Protein AF-A0A1Q8KXY3-F1 (afdb_monomer)

Solvent-accessible surface area (backbone atoms only — not comparable to full-atom values): 6292 Å² total; per-residue (Å²): 135,86,79,76,86,77,65,91,71,86,54,42,67,61,34,43,53,51,21,52,52,29,42,54,50,22,50,53,44,51,69,66,41,64,74,90,66,78,56,69,35,80,84,46,51,83,68,14,50,58,53,28,50,53,50,45,49,51,49,48,53,49,32,52,52,36,48,52,49,23,53,50,34,43,50,52,21,50,52,33,44,52,52,23,51,52,52,53,52,50,51,52,52,50,52,51,55,55,72,68,52,76,76,76,78,74,78,79,77,81,130

Nearest PDB structures (foldseek):
  4j41-assembly1_A  TM=7.046E-01  e=7.599E-01  Bacillus anthracis str. Sterne
  4j7k-assembly1_A  TM=6.871E-01  e=7.170E-01  Bacillus anthracis str. Sterne
  4j7j-assembly1_A  TM=7.023E-01  e=1.526E+00  Bacillus anthracis str. Sterne
  3o9o-assembly1_B  TM=6.637E-01  e=3.064E+00  Streptococcus agalactiae NEM316

Mean predicted aligned error: 12.56 Å

Foldseek 3Di:
DDPPPVDDDDDLVVLLVLLVVLLVVLVVLLVPQDDLDQPDLVVPPPVSVVVSVVVSVVSVVSNVVSNVSSVVSNVSSVVSNVVSVVSVVVVVVVVVVVVPDDDPPDPPDDD

Sequence (111 aa):
MTAADGGFRADPAGMAAVAARLDDVATAVDAARPTAGQVSGDAFRLVGGLFAGAATSAVHTGAEAVSALAASLRRTAGELRHAARDYELADAGAALAFAGVGVPAVPAGER

Radius of gyration: 28.19 Å; Cα contacts (8 Å, |Δi|>4): 70; chains: 1; bounding box: 74×20×80 Å

Structure (mmCIF, N/CA/C/O backbone):
data_AF-A0A1Q8KXY3-F1
#
_entry.id   AF-A0A1Q8KXY3-F1
#
loop_
_atom_site.group_PDB
_atom_site.id
_atom_site.type_symbol
_atom_site.label_atom_id
_atom_site.label_alt_id
_atom_site.label_comp_id
_atom_site.label_asym_id
_atom_site.label_entity_id
_atom_site.label_seq_id
_atom_site.pdbx_PDB_ins_code
_atom_site.Cartn_x
_atom_site.Cartn_y
_atom_site.Cartn_z
_atom_site.occupancy
_atom_site.B_iso_or_equiv
_atom_site.auth_seq_id
_atom_site.auth_comp_id
_atom_site.auth_asym_id
_atom_site.auth_atom_id
_atom_site.pdbx_PDB_model_num
ATOM 1 N N . MET A 1 1 ? 38.993 13.458 -18.840 1.00 35.72 1 MET A N 1
ATOM 2 C CA . MET A 1 1 ? 37.879 13.179 -19.767 1.00 35.72 1 MET A CA 1
ATOM 3 C C . MET A 1 1 ? 36.784 12.534 -18.934 1.00 35.72 1 MET A C 1
ATOM 5 O O . MET A 1 1 ? 37.011 11.471 -18.378 1.00 35.72 1 MET A O 1
ATOM 9 N N . THR A 1 2 ? 35.720 13.282 -18.660 1.00 42.00 2 THR A N 1
ATOM 10 C CA . THR A 1 2 ? 34.751 13.047 -17.578 1.00 42.00 2 THR A CA 1
ATOM 11 C C . THR A 1 2 ? 33.719 11.987 -17.959 1.00 42.00 2 THR A C 1
ATOM 13 O O . THR A 1 2 ? 32.761 12.298 -18.662 1.00 42.00 2 THR A O 1
ATOM 16 N N . ALA A 1 3 ? 33.889 10.757 -17.472 1.00 41.78 3 ALA A N 1
ATOM 17 C CA . ALA A 1 3 ? 32.769 9.835 -17.329 1.00 41.78 3 ALA A CA 1
ATOM 18 C C . ALA A 1 3 ? 31.988 10.275 -16.085 1.00 41.78 3 ALA A C 1
ATOM 20 O O . ALA A 1 3 ? 32.438 10.105 -14.952 1.00 41.78 3 ALA A O 1
ATOM 21 N N . ALA A 1 4 ? 30.866 10.956 -16.294 1.00 46.53 4 ALA A N 1
ATOM 22 C CA . ALA A 1 4 ? 29.911 11.220 -15.232 1.00 46.53 4 ALA A CA 1
ATOM 23 C C . ALA A 1 4 ? 29.152 9.914 -14.930 1.00 46.53 4 ALA A C 1
ATOM 25 O O . ALA A 1 4 ? 27.988 9.777 -15.281 1.00 46.53 4 ALA A O 1
ATOM 26 N N . ASP A 1 5 ? 29.807 8.954 -14.273 1.00 48.06 5 ASP A N 1
ATOM 27 C CA . ASP A 1 5 ? 29.215 7.664 -13.866 1.00 48.06 5 ASP A CA 1
ATOM 28 C C . ASP A 1 5 ? 28.264 7.790 -12.652 1.00 48.06 5 ASP A C 1
ATOM 30 O O . ASP A 1 5 ? 27.937 6.815 -11.982 1.00 48.06 5 ASP A O 1
ATOM 34 N N . GLY A 1 6 ? 27.795 9.006 -12.358 1.00 44.97 6 GLY A N 1
ATOM 35 C CA . GLY A 1 6 ? 26.857 9.323 -11.276 1.00 44.97 6 GLY A CA 1
ATOM 36 C C . GLY A 1 6 ? 25.427 9.577 -11.758 1.00 44.97 6 GLY A C 1
ATOM 37 O O . GLY A 1 6 ? 24.696 10.324 -11.111 1.00 44.97 6 GLY A O 1
ATOM 38 N N . GLY A 1 7 ? 25.041 9.046 -12.920 1.00 56.25 7 GLY A N 1
ATOM 39 C CA . GLY A 1 7 ? 23.684 9.201 -13.443 1.00 56.25 7 GLY A CA 1
ATOM 40 C C . GLY A 1 7 ? 22.662 8.526 -12.527 1.00 56.25 7 GLY A C 1
ATOM 41 O O . GLY A 1 7 ? 22.823 7.359 -12.175 1.00 56.25 7 GLY A O 1
ATOM 42 N N . PHE A 1 8 ? 21.605 9.251 -12.147 1.00 60.12 8 PHE A N 1
ATOM 43 C CA . PHE A 1 8 ? 20.446 8.679 -11.462 1.00 60.12 8 PHE A CA 1
ATOM 44 C C . PHE A 1 8 ? 19.901 7.515 -12.298 1.00 60.12 8 PHE A C 1
ATOM 46 O O . PHE A 1 8 ? 19.328 7.726 -13.367 1.00 60.12 8 PHE A O 1
ATOM 53 N N . ARG A 1 9 ? 20.116 6.284 -11.829 1.00 70.38 9 ARG A N 1
ATOM 54 C CA . ARG A 1 9 ? 19.576 5.078 -12.448 1.00 70.38 9 ARG A CA 1
ATOM 55 C C . ARG A 1 9 ? 18.392 4.625 -11.613 1.00 70.38 9 ARG A C 1
ATOM 57 O O . ARG A 1 9 ? 18.562 4.245 -10.456 1.00 70.38 9 ARG A O 1
ATOM 64 N N . ALA A 1 10 ? 17.199 4.701 -12.190 1.00 76.31 10 ALA A N 1
ATOM 65 C CA . ALA A 1 10 ? 16.037 4.077 -11.585 1.00 76.31 10 ALA A CA 1
ATOM 66 C C . ALA A 1 10 ? 16.256 2.557 -11.541 1.00 76.31 10 ALA A C 1
ATOM 68 O O . ALA A 1 10 ? 16.750 1.974 -12.508 1.00 76.31 10 ALA A O 1
ATOM 69 N N . ASP A 1 11 ? 15.907 1.937 -10.414 1.00 86.19 11 ASP A N 1
ATOM 70 C CA . ASP A 1 11 ? 15.900 0.486 -10.225 1.00 86.19 11 ASP A CA 1
ATOM 71 C C . ASP A 1 11 ? 14.439 0.007 -10.121 1.00 86.19 11 ASP A C 1
ATOM 73 O O . ASP A 1 11 ? 13.854 0.053 -9.031 1.00 86.19 11 ASP A O 1
ATOM 77 N N . PRO A 1 12 ? 13.818 -0.417 -11.240 1.00 87.31 12 PRO A N 1
ATOM 78 C CA . PRO A 1 12 ? 12.439 -0.900 -11.253 1.00 87.31 12 PRO A CA 1
ATOM 79 C C . PRO A 1 12 ? 12.210 -2.094 -10.320 1.00 87.31 12 PRO A C 1
ATOM 81 O O . PRO A 1 12 ? 11.159 -2.180 -9.682 1.00 87.31 12 PRO A O 1
ATOM 84 N N . ALA A 1 13 ? 13.201 -2.981 -10.172 1.00 86.31 13 ALA A N 1
ATOM 85 C CA . ALA A 1 13 ? 13.106 -4.133 -9.280 1.00 86.31 13 ALA A CA 1
ATOM 86 C C . ALA A 1 13 ? 13.074 -3.687 -7.811 1.00 86.31 13 ALA A C 1
ATOM 88 O O . ALA A 1 13 ? 12.234 -4.153 -7.036 1.00 86.31 13 ALA A O 1
ATOM 89 N N . GLY A 1 14 ? 13.925 -2.726 -7.443 1.00 88.12 14 GLY A N 1
ATOM 90 C CA . GLY A 1 14 ? 13.892 -2.071 -6.137 1.00 88.12 14 GLY A CA 1
ATOM 91 C C . GLY A 1 14 ? 12.550 -1.385 -5.856 1.00 88.12 14 GLY A C 1
ATOM 92 O O . GLY A 1 14 ? 11.975 -1.567 -4.781 1.00 88.12 14 GLY A O 1
ATOM 93 N N . MET A 1 15 ? 11.993 -0.660 -6.832 1.00 90.62 15 MET A N 1
ATOM 94 C CA . MET A 1 15 ? 10.671 -0.026 -6.713 1.00 90.62 15 MET A CA 1
ATOM 95 C C . MET A 1 15 ? 9.548 -1.055 -6.514 1.00 90.62 15 MET A C 1
ATOM 97 O O . MET A 1 15 ? 8.694 -0.874 -5.644 1.00 90.62 15 MET A O 1
ATOM 101 N N . ALA A 1 16 ? 9.569 -2.160 -7.265 1.00 87.94 16 ALA A N 1
ATOM 102 C CA . ALA A 1 16 ? 8.603 -3.247 -7.128 1.00 87.94 16 ALA A CA 1
ATOM 103 C C . ALA A 1 16 ? 8.695 -3.935 -5.755 1.00 87.94 16 ALA A C 1
ATOM 105 O O . ALA A 1 16 ? 7.666 -4.228 -5.141 1.00 87.94 16 ALA A O 1
ATOM 106 N N . ALA A 1 17 ? 9.911 -4.135 -5.236 1.00 91.06 17 ALA A N 1
ATOM 107 C CA . ALA A 1 17 ? 10.131 -4.686 -3.901 1.00 91.06 17 ALA A CA 1
ATOM 108 C C . ALA A 1 17 ? 9.598 -3.758 -2.797 1.00 91.06 17 ALA A C 1
ATOM 110 O O . ALA A 1 17 ? 8.948 -4.220 -1.856 1.00 91.06 17 ALA A O 1
ATOM 111 N N . VAL A 1 18 ? 9.810 -2.442 -2.920 1.00 91.88 18 VAL A N 1
ATOM 112 C CA . VAL A 1 18 ? 9.231 -1.457 -1.992 1.00 91.88 18 VAL A CA 1
ATOM 113 C C . VAL A 1 18 ? 7.704 -1.470 -2.071 1.00 91.88 18 VAL A C 1
ATOM 115 O O . VAL A 1 18 ? 7.049 -1.484 -1.031 1.00 91.88 18 VAL A O 1
ATOM 118 N N . ALA A 1 19 ? 7.125 -1.534 -3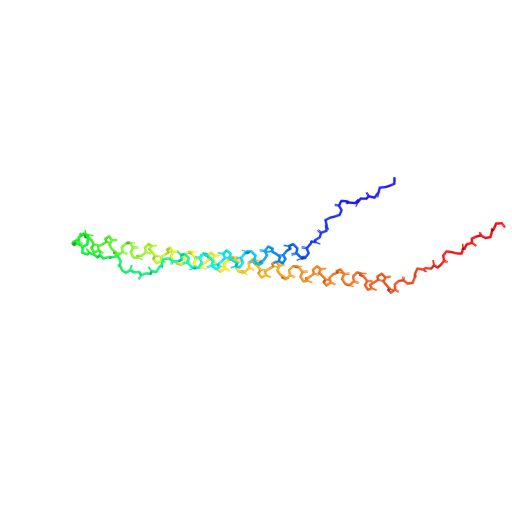.273 1.00 93.06 19 ALA A N 1
ATOM 119 C CA . ALA A 1 19 ? 5.676 -1.623 -3.448 1.00 93.06 19 ALA A CA 1
ATOM 120 C C . ALA A 1 19 ? 5.081 -2.881 -2.790 1.00 93.06 19 ALA A C 1
ATOM 122 O O . ALA A 1 19 ? 4.055 -2.792 -2.122 1.00 93.06 19 ALA A O 1
ATOM 123 N N . ALA A 1 20 ? 5.730 -4.042 -2.930 1.00 93.38 20 ALA A N 1
ATOM 124 C CA . ALA A 1 20 ? 5.316 -5.267 -2.243 1.00 93.38 20 ALA A CA 1
ATOM 125 C C . ALA A 1 20 ? 5.349 -5.099 -0.715 1.00 93.38 20 ALA A C 1
ATOM 127 O O . ALA A 1 20 ? 4.377 -5.406 -0.031 1.00 93.38 20 ALA A O 1
ATOM 128 N N . ARG A 1 21 ? 6.421 -4.499 -0.185 1.00 94.25 21 ARG A N 1
ATOM 129 C CA . ARG A 1 21 ? 6.539 -4.229 1.251 1.00 94.25 21 ARG A CA 1
ATOM 130 C C . ARG A 1 21 ? 5.466 -3.264 1.762 1.00 94.25 21 ARG A C 1
ATOM 132 O O . ARG A 1 21 ? 5.003 -3.416 2.889 1.00 94.25 21 ARG A O 1
ATOM 139 N N . LEU A 1 22 ? 5.065 -2.275 0.962 1.00 92.00 22 LEU A N 1
ATOM 140 C CA . LEU A 1 22 ? 3.963 -1.373 1.308 1.00 92.00 22 LEU A CA 1
ATOM 141 C C . LEU A 1 22 ? 2.622 -2.111 1.389 1.00 92.00 22 LEU A C 1
ATOM 143 O O . LEU A 1 22 ? 1.840 -1.813 2.290 1.00 92.00 22 LEU A O 1
ATOM 147 N N . ASP A 1 23 ? 2.371 -3.088 0.517 1.00 93.44 23 ASP A N 1
ATOM 148 C CA . ASP A 1 23 ? 1.165 -3.923 0.585 1.00 93.44 23 ASP A CA 1
ATOM 149 C C . ASP A 1 23 ? 1.163 -4.843 1.813 1.00 93.44 23 ASP A C 1
ATOM 151 O O . ASP A 1 23 ? 0.125 -4.985 2.469 1.00 93.44 23 ASP A O 1
ATOM 155 N N . ASP A 1 24 ? 2.317 -5.407 2.179 1.00 93.88 24 ASP A N 1
ATOM 156 C CA . ASP A 1 24 ? 2.462 -6.195 3.408 1.00 93.88 24 ASP A CA 1
ATOM 157 C C . ASP A 1 24 ? 2.165 -5.336 4.645 1.00 93.88 24 ASP A C 1
ATOM 159 O O . ASP A 1 24 ? 1.394 -5.732 5.523 1.00 93.88 24 ASP A O 1
ATOM 163 N N . VAL A 1 25 ? 2.721 -4.119 4.696 1.00 91.88 25 VAL A N 1
ATOM 164 C CA . VAL A 1 25 ? 2.455 -3.165 5.783 1.00 91.88 25 VAL A CA 1
ATOM 165 C C . VAL A 1 25 ? 0.986 -2.749 5.790 1.00 91.88 25 VAL A C 1
ATOM 167 O O . VAL A 1 25 ? 0.376 -2.740 6.854 1.00 91.88 25 VAL A O 1
ATOM 170 N N . ALA A 1 26 ? 0.385 -2.453 4.635 1.00 91.75 26 ALA A N 1
ATOM 171 C CA . ALA A 1 26 ? -1.034 -2.114 4.547 1.00 91.75 26 ALA A CA 1
ATOM 172 C C . ALA A 1 26 ? -1.923 -3.255 5.064 1.00 91.75 26 ALA A C 1
ATOM 174 O O . ALA A 1 26 ? -2.898 -3.008 5.768 1.00 91.75 26 ALA A O 1
ATOM 175 N N . THR A 1 27 ? -1.564 -4.502 4.758 1.00 91.62 27 THR A N 1
ATOM 176 C CA . THR A 1 27 ? -2.259 -5.699 5.249 1.00 91.62 27 THR A CA 1
ATOM 177 C C . THR A 1 27 ? -2.120 -5.845 6.763 1.00 91.62 27 THR A C 1
ATOM 179 O O . THR A 1 27 ? -3.110 -6.099 7.446 1.00 91.62 27 THR A O 1
ATOM 182 N N . ALA A 1 28 ? -0.922 -5.630 7.311 1.00 90.12 28 ALA A N 1
ATOM 183 C CA . ALA A 1 28 ? -0.691 -5.658 8.754 1.00 90.12 28 ALA A CA 1
ATOM 184 C C . ALA A 1 28 ? -1.446 -4.536 9.492 1.00 90.12 28 ALA A C 1
ATOM 186 O O . ALA A 1 28 ? -2.011 -4.770 10.559 1.00 90.12 28 ALA A O 1
ATOM 187 N N . VAL A 1 29 ? -1.494 -3.333 8.910 1.00 86.62 29 VAL A N 1
ATOM 188 C CA . VAL A 1 29 ? -2.246 -2.183 9.435 1.00 86.62 29 VAL A CA 1
ATOM 189 C C . VAL A 1 29 ? -3.748 -2.478 9.446 1.00 86.62 29 VAL A C 1
ATOM 191 O O . VAL A 1 29 ? -4.388 -2.296 10.479 1.00 86.62 29 VAL A O 1
ATOM 194 N N . ASP A 1 30 ? -4.302 -3.004 8.350 1.00 85.75 30 ASP A N 1
ATOM 195 C CA . ASP A 1 30 ? -5.710 -3.418 8.288 1.00 85.75 30 ASP A CA 1
ATOM 196 C C . ASP A 1 30 ? -6.027 -4.541 9.292 1.00 85.75 30 ASP A C 1
ATOM 198 O O . ASP A 1 30 ? -7.091 -4.534 9.912 1.00 85.75 30 ASP A O 1
ATOM 202 N N . ALA A 1 31 ? -5.106 -5.489 9.498 1.00 83.62 31 ALA A N 1
ATOM 203 C CA . ALA A 1 31 ? -5.267 -6.566 10.475 1.00 83.62 31 ALA A CA 1
ATOM 204 C C . ALA A 1 31 ? -5.229 -6.066 11.931 1.00 83.62 31 ALA A C 1
ATOM 206 O O . ALA A 1 31 ? -5.885 -6.643 12.796 1.00 83.62 31 ALA A O 1
ATOM 207 N N . ALA A 1 32 ? -4.498 -4.981 12.205 1.00 79.75 32 ALA A N 1
ATOM 208 C CA . ALA A 1 32 ? -4.453 -4.324 13.511 1.00 79.75 32 ALA A CA 1
ATOM 209 C C . ALA A 1 32 ? -5.677 -3.431 13.786 1.00 79.75 32 ALA A C 1
ATOM 211 O O . ALA A 1 32 ? -5.773 -2.832 14.862 1.00 79.75 32 ALA A O 1
ATOM 212 N N . ARG A 1 33 ? -6.615 -3.319 12.832 1.00 78.62 33 ARG A N 1
ATOM 213 C CA . ARG A 1 33 ? -7.818 -2.503 12.986 1.00 78.62 33 ARG A CA 1
ATOM 214 C C . ARG A 1 33 ? -8.614 -2.965 14.212 1.00 78.62 33 ARG A C 1
ATOM 216 O O . ARG A 1 33 ? -8.989 -4.138 14.282 1.00 78.62 33 ARG A O 1
ATOM 223 N N . PRO A 1 34 ? -8.960 -2.051 15.135 1.00 69.19 34 PRO A N 1
ATOM 224 C CA . PRO A 1 34 ? -9.840 -2.388 16.240 1.00 69.19 34 PRO A CA 1
ATOM 225 C C . PRO A 1 34 ? -11.165 -2.922 15.693 1.00 69.19 34 PRO A C 1
ATOM 227 O O . PRO A 1 34 ? -11.853 -2.246 14.923 1.00 69.19 34 PRO A O 1
ATOM 230 N N . THR A 1 35 ? -11.552 -4.136 16.079 1.00 67.88 35 THR A N 1
ATOM 231 C CA . THR A 1 35 ? -12.941 -4.562 15.911 1.00 67.88 35 THR A CA 1
ATOM 232 C C . THR A 1 35 ? -13.788 -3.695 16.825 1.00 67.88 35 THR A C 1
ATOM 234 O O . THR A 1 35 ? -13.482 -3.597 18.013 1.00 67.88 35 THR A O 1
ATOM 237 N N . ALA A 1 36 ? -14.830 -3.064 16.280 1.00 58.28 36 ALA A N 1
ATOM 238 C CA . ALA A 1 36 ? -15.792 -2.262 17.029 1.00 58.28 36 ALA A CA 1
ATOM 239 C C . ALA A 1 36 ? -16.624 -3.157 17.969 1.00 58.28 36 ALA A C 1
ATOM 241 O O . ALA A 1 36 ? -17.815 -3.368 17.771 1.00 58.28 36 ALA A O 1
ATOM 242 N N . GLY A 1 37 ? -15.980 -3.749 18.972 1.00 59.44 37 GLY A N 1
ATOM 243 C CA . GLY A 1 37 ? -16.660 -4.311 20.121 1.00 59.44 37 GLY A CA 1
ATOM 244 C C . GLY A 1 37 ? -17.205 -3.147 20.931 1.00 59.44 37 GLY A C 1
ATOM 245 O O . GLY A 1 37 ? -16.462 -2.215 21.244 1.00 59.44 37 GLY A O 1
ATOM 246 N N . GLN A 1 38 ? -18.500 -3.174 21.240 1.00 54.75 38 GLN A N 1
ATOM 247 C CA . GLN A 1 38 ? -19.077 -2.209 22.167 1.00 54.75 38 GLN A CA 1
ATOM 248 C C . GLN A 1 38 ? -18.291 -2.278 23.479 1.00 54.75 38 GLN A C 1
ATOM 250 O O . GLN A 1 38 ? -18.205 -3.336 24.106 1.00 54.75 38 GLN A O 1
ATOM 255 N N . VAL A 1 39 ? -17.693 -1.157 23.882 1.00 59.28 39 VAL A N 1
ATOM 256 C CA . VAL A 1 39 ? -17.093 -1.043 25.211 1.00 59.28 39 VAL A CA 1
ATOM 257 C C . VAL A 1 39 ? -18.236 -1.218 26.209 1.00 59.28 39 VAL A C 1
ATOM 259 O O . VAL A 1 39 ? -19.189 -0.440 26.188 1.00 59.28 39 VAL A O 1
ATOM 262 N N . SER A 1 40 ? -18.182 -2.273 27.028 1.00 56.31 40 SER A N 1
ATOM 263 C CA . SER A 1 40 ? -19.264 -2.593 27.965 1.00 56.31 40 SER A CA 1
ATOM 264 C C . SER A 1 40 ? -19.527 -1.412 28.904 1.00 56.31 40 SER A C 1
ATOM 266 O O . SER A 1 40 ? -18.661 -1.019 29.689 1.00 56.31 40 SER A O 1
ATOM 268 N N . GLY A 1 41 ? -20.736 -0.850 28.822 1.00 52.41 41 GLY A N 1
ATOM 269 C CA . GLY A 1 41 ? -21.186 0.243 29.688 1.00 52.41 41 GLY A CA 1
ATOM 270 C C . GLY A 1 41 ? -21.337 -0.169 31.156 1.00 52.41 41 GLY A C 1
ATOM 271 O O . GLY A 1 41 ? -21.321 0.692 32.040 1.00 52.41 41 GLY A O 1
ATOM 272 N N . ASP A 1 42 ? -21.404 -1.476 31.434 1.00 59.34 42 ASP A N 1
ATOM 273 C CA . ASP A 1 42 ? -21.561 -2.016 32.789 1.00 59.34 42 ASP A CA 1
ATOM 274 C C . ASP A 1 42 ? -20.355 -1.715 33.683 1.00 59.34 42 ASP A C 1
ATOM 276 O O . ASP A 1 42 ? -20.507 -1.599 34.900 1.00 59.34 42 ASP A O 1
ATOM 280 N N . ALA A 1 43 ? -19.174 -1.488 33.098 1.00 55.56 43 ALA A N 1
ATOM 281 C CA . ALA A 1 43 ? -17.979 -1.115 33.851 1.00 55.56 43 ALA A CA 1
ATOM 282 C C . ALA A 1 43 ? -18.102 0.257 34.554 1.00 55.56 43 ALA A C 1
ATOM 284 O O . ALA A 1 43 ? -17.319 0.542 35.459 1.00 55.56 43 ALA A O 1
ATOM 285 N N . PHE A 1 44 ? -19.072 1.108 34.174 1.00 52.31 44 PHE A N 1
ATOM 286 C CA . PHE A 1 44 ? -19.071 2.525 34.564 1.00 52.31 44 PHE A CA 1
ATOM 287 C C . PHE A 1 44 ? -20.450 3.138 34.964 1.00 52.31 44 PHE A C 1
ATOM 289 O O 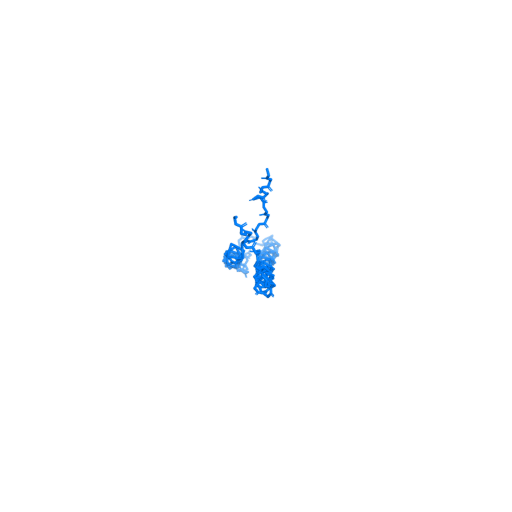. PHE A 1 44 ? -20.520 4.339 35.242 1.00 52.31 44 PHE A O 1
ATOM 296 N N . ARG A 1 45 ? -21.553 2.368 35.064 1.00 58.56 45 ARG A N 1
ATOM 297 C CA . ARG A 1 45 ? -22.928 2.858 35.408 1.00 58.56 45 ARG A CA 1
ATOM 298 C C . ARG A 1 45 ? -23.411 4.014 34.488 1.00 58.56 45 ARG A C 1
ATOM 300 O O . ARG A 1 45 ? -23.003 4.092 33.341 1.00 58.56 45 ARG A O 1
ATOM 307 N N . LEU A 1 46 ? -24.311 4.904 34.938 1.00 53.34 46 LEU A N 1
ATOM 308 C CA . LEU A 1 46 ? -24.943 5.976 34.125 1.00 53.34 46 LEU A CA 1
ATOM 309 C C . LEU A 1 46 ? -23.932 6.997 33.555 1.00 53.34 46 LEU A C 1
ATOM 311 O O . LEU A 1 46 ? -24.081 7.457 32.427 1.00 53.34 46 LEU A O 1
ATOM 315 N N . VAL A 1 47 ? -22.862 7.284 34.306 1.00 55.22 47 VAL A N 1
ATOM 316 C CA . VAL A 1 47 ? -21.684 8.043 33.835 1.00 55.22 47 VAL A CA 1
ATOM 317 C C . VAL A 1 47 ? -20.939 7.251 32.749 1.00 55.22 47 VAL A C 1
ATOM 319 O O . VAL A 1 47 ? -20.469 7.803 31.757 1.00 55.22 47 VAL A O 1
ATOM 322 N N . GLY A 1 48 ? -20.936 5.931 32.883 1.00 59.06 48 GLY A N 1
ATOM 323 C CA . GLY A 1 48 ? -20.433 4.965 31.924 1.00 59.06 48 GLY A CA 1
ATOM 324 C C . GLY A 1 48 ? -21.093 4.923 30.570 1.00 59.06 48 GLY A C 1
ATOM 325 O O . GLY A 1 48 ? -20.396 4.646 29.605 1.00 59.06 48 GLY A O 1
ATOM 326 N N . GLY A 1 49 ? -22.379 5.250 30.456 1.00 60.91 49 GLY A N 1
ATOM 327 C CA . GLY A 1 49 ? -23.034 5.358 29.150 1.00 60.91 49 GLY A CA 1
ATOM 328 C C . GLY A 1 49 ? -22.404 6.451 28.278 1.00 60.91 49 GLY A C 1
ATOM 329 O O . GLY A 1 49 ? -22.151 6.232 27.094 1.00 60.91 49 GLY A O 1
ATOM 330 N N . LEU A 1 50 ? -22.072 7.602 28.877 1.00 64.25 50 LEU A N 1
ATOM 331 C CA . LEU A 1 50 ? -21.419 8.713 28.179 1.00 64.25 50 LEU A CA 1
ATOM 332 C C . LEU A 1 50 ? -19.967 8.369 27.805 1.00 64.25 50 LEU A C 1
ATOM 334 O O . LEU A 1 50 ? -19.557 8.586 26.666 1.00 64.25 50 LEU A O 1
ATOM 338 N N . PHE A 1 51 ? -19.205 7.781 28.734 1.00 69.44 51 PHE A N 1
ATOM 339 C CA . PHE A 1 51 ? -17.831 7.342 28.464 1.00 69.44 51 PHE A CA 1
ATOM 340 C C . PHE A 1 51 ? -17.767 6.185 27.461 1.00 69.44 51 PHE A C 1
ATOM 342 O O . PHE A 1 51 ? -16.884 6.182 26.609 1.00 69.44 51 PHE A O 1
ATOM 349 N N . ALA A 1 52 ? -18.714 5.246 27.494 1.00 68.62 52 ALA A N 1
ATOM 350 C CA . ALA A 1 52 ? -18.820 4.167 26.516 1.00 68.62 52 ALA A CA 1
ATOM 351 C C . ALA A 1 52 ? -19.172 4.704 25.123 1.00 68.62 52 ALA A C 1
ATOM 353 O O . ALA A 1 52 ? -18.603 4.242 24.136 1.00 68.62 52 ALA A O 1
ATOM 354 N N . GLY A 1 53 ? -20.042 5.716 25.028 1.00 73.44 53 GLY A N 1
ATOM 355 C CA . GLY A 1 53 ? -20.330 6.414 23.773 1.00 73.44 53 GLY A CA 1
ATOM 356 C C . GLY A 1 53 ? -19.097 7.121 23.203 1.00 73.44 53 GLY A C 1
ATOM 357 O O . GLY A 1 53 ? -18.745 6.906 22.043 1.00 73.44 53 GLY A O 1
ATOM 358 N N . ALA A 1 54 ? -18.388 7.898 24.028 1.00 77.56 54 ALA A N 1
ATOM 359 C CA . ALA A 1 54 ? -17.150 8.569 23.627 1.00 77.56 54 ALA A CA 1
ATOM 360 C C . ALA A 1 54 ? -16.046 7.570 23.232 1.00 77.56 54 ALA A C 1
ATOM 362 O O . ALA A 1 54 ? -15.384 7.756 22.213 1.00 77.56 54 ALA A O 1
ATOM 363 N N . ALA A 1 55 ? -15.887 6.479 23.986 1.00 73.25 55 ALA A N 1
ATOM 364 C CA . ALA A 1 55 ? -14.934 5.416 23.680 1.00 73.25 55 ALA A CA 1
ATOM 365 C C . ALA A 1 55 ? -15.295 4.681 22.381 1.00 73.25 55 ALA A C 1
ATOM 367 O O . ALA A 1 55 ? -14.420 4.437 21.55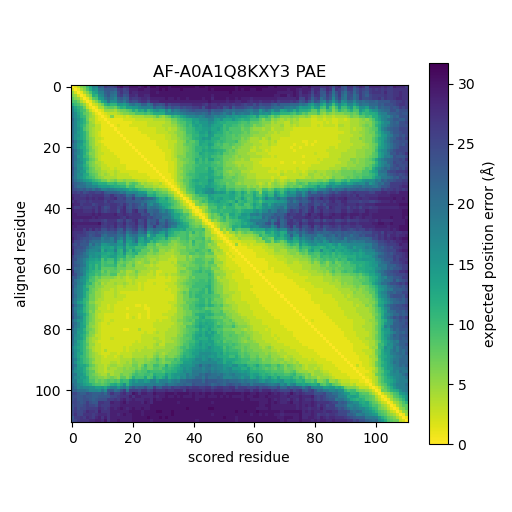7 1.00 73.25 55 ALA 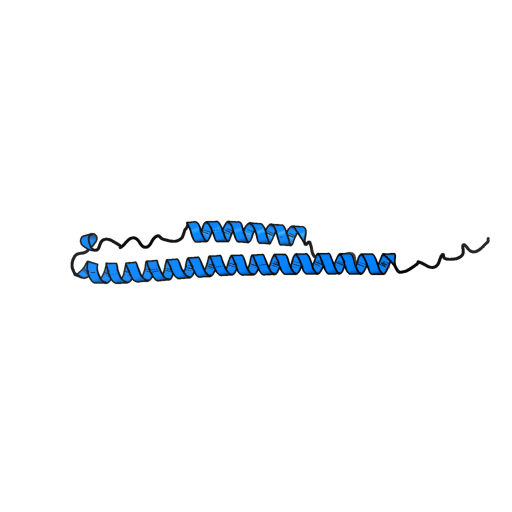A O 1
ATOM 368 N N . THR A 1 56 ? -16.578 4.390 22.151 1.00 78.75 56 THR A N 1
ATOM 369 C CA . THR A 1 56 ? -17.057 3.778 20.900 1.00 78.75 56 THR A CA 1
ATOM 370 C C . THR A 1 56 ? -16.792 4.696 19.709 1.00 78.75 56 THR A C 1
ATOM 372 O O . THR A 1 56 ? -16.284 4.239 18.688 1.00 78.75 56 THR A O 1
ATOM 375 N N . SER A 1 57 ? -17.062 5.998 19.851 1.00 81.44 57 SER A N 1
ATOM 376 C CA . SER A 1 57 ? -16.752 6.990 18.818 1.00 81.44 57 SER A CA 1
ATOM 377 C C . SER A 1 57 ? -15.251 7.062 18.540 1.00 81.44 57 SER A C 1
ATOM 379 O O . SER A 1 57 ? -14.852 7.045 17.382 1.00 81.44 57 SER A O 1
ATOM 381 N N . ALA A 1 58 ? -14.412 7.098 19.578 1.00 82.19 58 ALA A N 1
ATOM 382 C CA . ALA A 1 58 ? -12.960 7.139 19.426 1.00 82.19 58 ALA A CA 1
ATOM 383 C C . ALA A 1 58 ? -12.411 5.870 18.751 1.00 82.19 58 ALA A C 1
ATOM 385 O O . ALA A 1 58 ? -11.552 5.963 17.877 1.00 82.19 58 ALA A O 1
ATOM 386 N N . VAL A 1 59 ? -12.935 4.691 19.105 1.00 82.75 59 VAL A N 1
ATOM 387 C CA . VAL A 1 59 ? -12.597 3.415 18.452 1.00 82.75 59 VAL A CA 1
ATOM 388 C C . VAL A 1 59 ? -13.014 3.427 16.983 1.00 82.75 59 VAL A C 1
ATOM 390 O O . VAL A 1 59 ? -12.243 2.984 16.134 1.00 82.75 59 VAL A O 1
ATOM 393 N N . HIS A 1 60 ? -14.195 3.963 16.665 1.00 85.56 60 HIS A N 1
ATOM 394 C CA . HIS A 1 60 ? -14.667 4.079 15.287 1.00 85.56 60 HIS A CA 1
ATOM 395 C C . HIS A 1 60 ? -13.779 5.014 14.459 1.00 85.56 60 HIS A C 1
ATOM 397 O O . HIS A 1 60 ? -13.258 4.597 13.429 1.00 85.56 60 HIS A O 1
ATOM 403 N N . THR A 1 61 ? -13.509 6.225 14.954 1.00 86.62 61 THR A N 1
ATOM 404 C CA . THR A 1 61 ? -12.591 7.175 14.307 1.00 86.62 61 THR A CA 1
ATOM 405 C C . THR A 1 61 ? -11.189 6.583 14.151 1.00 86.62 61 THR A C 1
ATOM 407 O O . THR A 1 61 ? -10.554 6.752 13.112 1.00 86.62 61 THR A O 1
ATOM 410 N N . GLY A 1 62 ? -10.705 5.839 15.149 1.00 83.88 62 GLY A N 1
ATOM 411 C CA . GLY A 1 62 ? -9.439 5.115 15.060 1.00 83.88 62 GLY A CA 1
ATOM 412 C C . GLY A 1 62 ? -9.448 4.058 13.952 1.00 83.88 62 GLY A C 1
ATOM 413 O O . GLY A 1 62 ? -8.507 3.986 13.166 1.00 83.88 62 GLY A O 1
ATOM 414 N N . ALA A 1 63 ? -10.520 3.273 13.839 1.00 86.56 63 ALA A N 1
ATOM 415 C CA . ALA A 1 63 ? -10.671 2.270 12.788 1.00 86.56 63 ALA A CA 1
ATOM 416 C C . ALA A 1 63 ? -10.741 2.894 11.381 1.00 86.56 63 ALA A C 1
ATOM 418 O O . ALA A 1 63 ? -10.151 2.351 10.445 1.00 86.56 63 ALA A O 1
ATOM 419 N N . GLU A 1 64 ? -11.407 4.042 11.232 1.00 88.75 64 GLU A N 1
ATOM 420 C CA . GLU A 1 64 ? -11.429 4.809 9.981 1.00 88.75 64 GLU A CA 1
ATOM 421 C C . GLU A 1 64 ? -10.041 5.349 9.621 1.00 88.75 64 GLU A C 1
ATOM 423 O O . GLU A 1 64 ? -9.603 5.202 8.480 1.00 88.75 64 GLU A O 1
ATOM 428 N N . ALA A 1 65 ? -9.309 5.908 10.589 1.00 88.56 65 ALA A N 1
ATOM 429 C CA . ALA A 1 65 ? -7.952 6.408 10.377 1.00 88.56 65 ALA A CA 1
ATOM 430 C C . ALA A 1 65 ? -6.981 5.290 9.955 1.00 88.56 65 ALA A C 1
ATOM 432 O O . ALA A 1 65 ? -6.187 5.474 9.031 1.00 88.56 65 ALA A O 1
ATOM 433 N N . VAL A 1 66 ? -7.079 4.111 10.581 1.00 89.56 66 VAL A N 1
ATOM 434 C CA . VAL A 1 66 ? -6.311 2.911 10.203 1.00 89.56 66 VAL A CA 1
ATOM 435 C C . VAL A 1 66 ? -6.635 2.486 8.769 1.00 89.56 66 VAL A C 1
ATOM 437 O O . VAL A 1 66 ? -5.722 2.259 7.975 1.00 89.56 66 VAL A O 1
ATOM 440 N N . SER A 1 67 ? -7.919 2.452 8.403 1.00 89.81 67 SER A N 1
ATOM 441 C CA . SER A 1 67 ? -8.339 2.110 7.040 1.00 89.81 67 SER A CA 1
ATOM 442 C C . SER A 1 67 ? -7.848 3.131 6.007 1.00 89.81 67 SER A C 1
ATOM 444 O O . SER A 1 67 ? -7.386 2.754 4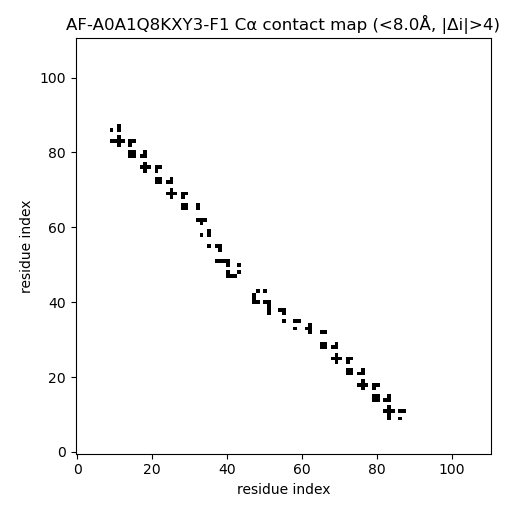.927 1.00 89.81 67 SER A O 1
ATOM 446 N N . ALA A 1 68 ? -7.888 4.423 6.338 1.00 91.19 68 ALA A N 1
ATOM 447 C CA . ALA A 1 68 ? -7.378 5.485 5.479 1.00 91.19 68 ALA A CA 1
ATOM 448 C C . ALA A 1 68 ? -5.858 5.373 5.267 1.00 91.19 68 ALA A C 1
ATOM 450 O O . ALA A 1 68 ? -5.379 5.560 4.143 1.00 91.19 68 ALA A O 1
ATOM 451 N N . LEU A 1 69 ? -5.107 5.018 6.316 1.00 90.62 69 LEU A N 1
ATOM 452 C CA . LEU A 1 69 ? -3.670 4.763 6.234 1.00 90.62 69 LEU A CA 1
ATOM 453 C C . LEU A 1 69 ? -3.365 3.571 5.320 1.00 90.62 69 LEU A C 1
ATOM 455 O O . LEU A 1 69 ? -2.570 3.712 4.391 1.00 90.62 69 LEU A O 1
ATOM 459 N N . ALA A 1 70 ? -4.024 2.428 5.528 1.00 92.31 70 ALA A N 1
ATOM 460 C CA . ALA A 1 70 ? -3.844 1.247 4.685 1.00 92.31 70 ALA A CA 1
ATOM 461 C C . ALA A 1 70 ? -4.163 1.545 3.209 1.00 92.31 70 ALA A C 1
ATOM 463 O O . ALA A 1 70 ? -3.395 1.184 2.315 1.00 92.31 70 ALA A O 1
ATOM 464 N N . ALA A 1 71 ? -5.242 2.287 2.942 1.00 93.62 71 ALA A N 1
ATOM 465 C CA . ALA A 1 71 ? -5.584 2.728 1.593 1.00 93.62 71 ALA A CA 1
ATOM 466 C C . ALA A 1 71 ? -4.514 3.652 0.987 1.00 93.62 71 ALA A C 1
ATOM 468 O O . ALA A 1 71 ? -4.207 3.541 -0.200 1.00 93.62 71 ALA A O 1
ATOM 469 N N . SER A 1 72 ? -3.928 4.552 1.783 1.00 95.81 72 SER A N 1
ATOM 470 C CA . SER A 1 72 ? -2.840 5.421 1.325 1.00 95.81 72 SER A CA 1
ATOM 471 C C . SER A 1 72 ? -1.591 4.630 0.951 1.00 95.81 72 SER A C 1
ATOM 473 O O . SER A 1 72 ? -1.018 4.878 -0.105 1.00 95.81 72 SER A O 1
ATOM 475 N N . LEU A 1 73 ? -1.211 3.644 1.767 1.00 94.12 73 LEU A N 1
ATOM 476 C CA . LEU A 1 73 ? -0.070 2.769 1.491 1.00 94.12 73 LEU A CA 1
ATOM 477 C C . LEU A 1 73 ? -0.260 1.989 0.183 1.00 94.12 73 LEU A C 1
ATOM 479 O O . LEU A 1 73 ? 0.646 1.965 -0.649 1.00 94.12 73 LEU A O 1
ATOM 483 N N . ARG A 1 74 ? -1.457 1.432 -0.045 1.00 95.50 74 ARG A N 1
ATOM 484 C CA . ARG A 1 74 ? -1.787 0.725 -1.296 1.00 95.50 74 ARG A CA 1
ATOM 485 C C . ARG A 1 74 ? -1.752 1.639 -2.520 1.00 95.50 74 ARG A C 1
ATOM 487 O O . ARG A 1 74 ? -1.298 1.214 -3.580 1.00 95.50 74 ARG A O 1
ATOM 494 N N . ARG A 1 75 ? -2.202 2.896 -2.397 1.00 96.88 75 ARG A N 1
ATOM 495 C CA . ARG A 1 75 ? -2.090 3.881 -3.490 1.00 96.88 75 ARG A CA 1
ATOM 496 C C . ARG A 1 75 ? -0.631 4.151 -3.842 1.00 96.88 75 ARG A C 1
ATOM 498 O O . ARG A 1 75 ? -0.272 4.030 -5.007 1.00 96.88 75 ARG A O 1
ATOM 505 N N . THR A 1 76 ? 0.212 4.416 -2.846 1.00 94.56 76 THR A N 1
ATOM 506 C CA . THR A 1 76 ? 1.652 4.634 -3.056 1.00 94.56 76 THR A CA 1
ATOM 507 C C . THR A 1 76 ? 2.341 3.400 -3.649 1.00 94.56 76 THR A C 1
ATOM 509 O O . THR A 1 76 ? 3.175 3.532 -4.542 1.00 94.56 76 THR A O 1
ATOM 512 N N . ALA A 1 77 ? 1.967 2.188 -3.224 1.00 94.06 77 ALA A N 1
ATOM 513 C CA . ALA A 1 77 ? 2.445 0.952 -3.844 1.00 94.06 77 ALA A CA 1
ATOM 514 C C . ALA A 1 77 ? 2.048 0.863 -5.330 1.00 94.06 77 ALA A C 1
ATOM 516 O O . ALA A 1 77 ? 2.855 0.467 -6.170 1.00 94.06 77 ALA A O 1
ATOM 517 N N . GLY A 1 78 ? 0.818 1.265 -5.668 1.00 95.06 78 GLY A N 1
ATOM 518 C CA . GLY A 1 78 ? 0.349 1.376 -7.049 1.00 95.06 78 GLY A CA 1
ATOM 519 C C . GLY A 1 78 ? 1.162 2.374 -7.876 1.00 95.06 78 GLY A C 1
ATOM 520 O O . GLY A 1 78 ? 1.618 2.034 -8.966 1.00 95.06 78 GLY A O 1
ATOM 521 N N . GLU A 1 79 ? 1.405 3.572 -7.344 1.00 95.31 79 GLU A N 1
ATOM 522 C CA . GLU A 1 79 ? 2.223 4.609 -7.991 1.00 95.31 79 GLU A CA 1
ATOM 523 C C . GLU A 1 79 ? 3.658 4.130 -8.253 1.00 95.31 79 GLU A C 1
ATOM 525 O O . GLU A 1 79 ? 4.179 4.321 -9.351 1.00 95.31 79 GLU A O 1
ATOM 530 N N . LEU A 1 80 ? 4.274 3.427 -7.296 1.00 92.88 80 LEU A N 1
ATOM 531 C CA . LEU A 1 80 ? 5.605 2.831 -7.461 1.00 92.88 80 LEU A CA 1
ATOM 532 C C . LEU A 1 80 ? 5.653 1.794 -8.588 1.00 92.88 80 LEU A C 1
ATOM 534 O O . LEU A 1 80 ? 6.617 1.761 -9.348 1.00 92.88 80 LE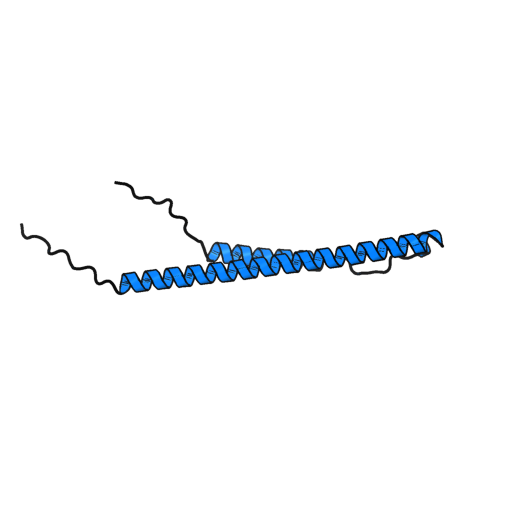U A O 1
ATOM 538 N N . ARG A 1 81 ? 4.615 0.961 -8.728 1.00 94.38 81 ARG A N 1
ATOM 539 C CA . ARG A 1 81 ? 4.525 -0.015 -9.829 1.00 94.38 81 ARG A CA 1
ATOM 540 C C . ARG A 1 81 ? 4.367 0.663 -11.181 1.00 94.38 81 ARG A C 1
ATOM 542 O O . ARG A 1 81 ? 4.968 0.212 -12.151 1.00 94.38 81 ARG A O 1
ATOM 549 N N . HIS A 1 82 ? 3.566 1.725 -11.245 1.00 94.69 82 HIS A N 1
ATOM 550 C CA . HIS A 1 82 ? 3.429 2.522 -12.461 1.00 94.69 82 HIS A CA 1
ATOM 551 C C . HIS A 1 82 ? 4.762 3.156 -12.851 1.00 94.69 82 HIS A C 1
ATOM 553 O O . HIS A 1 82 ? 5.209 2.958 -13.975 1.00 94.69 82 HIS A O 1
ATOM 559 N N . ALA A 1 83 ? 5.452 3.790 -11.901 1.00 91.56 83 ALA A N 1
ATOM 560 C CA . ALA A 1 83 ? 6.770 4.364 -12.141 1.00 91.56 83 ALA A CA 1
ATOM 561 C C . ALA A 1 83 ? 7.790 3.310 -12.607 1.00 91.56 83 ALA A C 1
ATOM 563 O O . ALA A 1 83 ? 8.501 3.538 -13.581 1.00 91.56 83 ALA A O 1
ATOM 564 N N . ALA A 1 84 ? 7.838 2.141 -11.957 1.00 91.38 84 ALA A N 1
ATOM 565 C CA . ALA A 1 84 ? 8.722 1.044 -12.352 1.00 91.38 84 ALA A CA 1
ATOM 566 C C . ALA A 1 84 ? 8.470 0.612 -13.805 1.00 91.38 84 ALA A C 1
ATOM 568 O O . ALA A 1 84 ? 9.409 0.511 -14.594 1.00 91.38 84 ALA A O 1
ATOM 569 N N . ARG A 1 85 ? 7.196 0.441 -14.176 1.00 92.94 85 ARG A N 1
ATOM 570 C CA . ARG A 1 85 ? 6.796 0.082 -15.538 1.00 92.94 85 ARG A CA 1
ATOM 571 C C . ARG A 1 85 ? 7.171 1.160 -16.554 1.00 92.94 85 ARG A C 1
ATOM 573 O O . ARG A 1 85 ? 7.635 0.828 -17.641 1.00 92.94 85 ARG A O 1
ATOM 580 N N . ASP A 1 86 ? 6.982 2.430 -16.215 1.00 92.50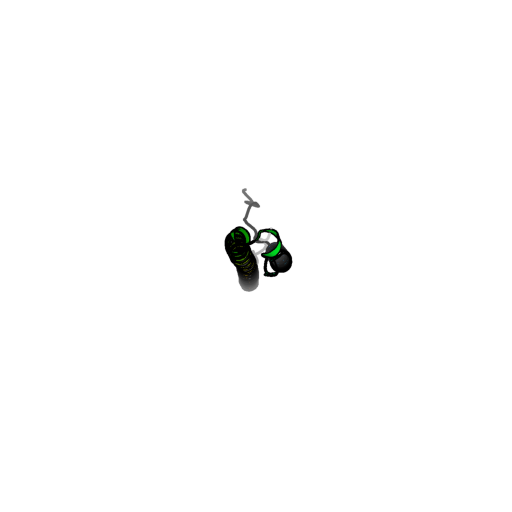 86 ASP A N 1
ATOM 581 C CA . ASP A 1 86 ? 7.332 3.541 -17.100 1.00 92.50 86 ASP A CA 1
ATOM 582 C C . ASP A 1 86 ? 8.844 3.586 -17.356 1.00 92.50 86 ASP A C 1
ATOM 584 O O . ASP A 1 86 ? 9.271 3.781 -18.495 1.00 92.50 86 ASP A O 1
ATOM 588 N N . TYR A 1 87 ? 9.661 3.323 -16.329 1.00 89.44 87 TYR A N 1
ATOM 589 C CA . TYR A 1 87 ? 11.113 3.212 -16.484 1.00 89.44 87 TYR A CA 1
ATOM 590 C C . TYR A 1 87 ? 11.528 2.014 -17.343 1.00 89.44 87 TYR A C 1
ATOM 592 O O . TYR A 1 87 ? 12.387 2.172 -18.208 1.00 89.44 87 TYR A O 1
ATOM 600 N N . GLU A 1 88 ? 10.918 0.841 -17.161 1.00 90.25 88 GLU A N 1
ATOM 601 C CA . GLU A 1 88 ? 11.185 -0.335 -18.006 1.00 90.25 88 GLU A CA 1
ATOM 602 C C . GLU A 1 88 ? 10.842 -0.071 -19.478 1.00 90.25 88 GLU A C 1
ATOM 604 O O . GLU A 1 88 ? 11.608 -0.423 -20.376 1.00 90.25 88 GLU A O 1
ATOM 609 N N . LEU A 1 89 ? 9.708 0.587 -19.740 1.00 90.44 89 LEU A N 1
ATOM 610 C CA . LEU A 1 89 ? 9.303 0.967 -21.094 1.00 90.44 89 LEU A CA 1
ATOM 611 C C . LEU A 1 89 ? 10.256 1.998 -21.706 1.00 90.44 89 LEU A C 1
ATOM 613 O O . LEU A 1 89 ? 10.591 1.891 -22.888 1.00 90.44 89 LEU A O 1
ATOM 617 N N . ALA A 1 90 ? 10.710 2.974 -20.918 1.00 88.06 90 ALA A N 1
ATOM 618 C CA . ALA A 1 90 ? 11.686 3.962 -21.363 1.00 88.06 90 ALA A CA 1
ATOM 619 C C . ALA A 1 90 ? 13.042 3.317 -21.699 1.00 88.06 90 ALA A C 1
ATOM 621 O O . ALA A 1 90 ? 13.623 3.637 -22.737 1.00 88.06 90 ALA A O 1
ATOM 622 N N . ASP A 1 91 ? 13.517 2.379 -20.874 1.00 86.62 91 ASP A N 1
ATOM 623 C CA . ASP A 1 91 ? 14.772 1.652 -21.102 1.00 86.62 91 ASP A CA 1
ATOM 624 C C . ASP A 1 91 ? 14.686 0.761 -22.352 1.00 86.62 91 ASP A C 1
ATOM 626 O O . ASP A 1 91 ? 15.563 0.805 -23.217 1.00 86.62 91 ASP A O 1
ATOM 630 N N . ALA A 1 92 ? 13.574 0.040 -22.531 1.00 85.94 92 ALA A N 1
ATOM 631 C CA . ALA A 1 92 ? 13.320 -0.741 -23.741 1.00 85.94 92 ALA A CA 1
ATOM 632 C C . ALA A 1 92 ? 13.259 0.144 -25.001 1.00 85.94 92 ALA A C 1
ATOM 634 O O . ALA A 1 92 ? 13.817 -0.211 -26.043 1.00 85.94 92 ALA A O 1
ATOM 635 N N . GLY A 1 93 ? 12.619 1.314 -24.906 1.00 86.81 93 GLY A N 1
ATOM 636 C CA . GLY A 1 93 ? 12.574 2.302 -25.983 1.00 86.81 93 GLY A CA 1
ATOM 637 C C . GLY A 1 93 ? 13.961 2.834 -26.352 1.00 86.81 93 GLY A C 1
ATOM 638 O O . GLY A 1 93 ? 14.298 2.910 -27.535 1.00 86.81 93 GLY A O 1
ATOM 639 N N . ALA A 1 94 ? 14.793 3.140 -25.353 1.00 84.81 94 ALA A N 1
ATOM 640 C CA . ALA A 1 94 ? 16.175 3.558 -25.566 1.00 84.81 94 ALA A CA 1
ATOM 641 C C . ALA A 1 94 ? 17.007 2.443 -26.221 1.00 84.81 94 ALA A C 1
ATOM 643 O O . ALA A 1 94 ? 17.700 2.694 -27.207 1.00 84.81 94 ALA A O 1
ATOM 644 N N . ALA A 1 95 ? 16.895 1.202 -25.738 1.00 82.94 95 ALA A N 1
ATOM 645 C CA . ALA A 1 95 ? 17.600 0.051 -26.300 1.00 82.94 95 ALA A CA 1
ATOM 646 C C . ALA A 1 95 ? 17.242 -0.192 -27.778 1.00 82.94 95 ALA A C 1
ATOM 648 O O . ALA A 1 95 ? 18.131 -0.422 -28.600 1.00 82.94 95 ALA A O 1
ATOM 649 N N . LEU A 1 96 ? 15.959 -0.080 -28.139 1.00 83.88 96 LEU A N 1
ATOM 650 C CA . LEU A 1 96 ? 15.499 -0.181 -29.528 1.00 83.88 96 LEU A CA 1
ATOM 651 C C . LEU A 1 96 ? 16.054 0.944 -30.407 1.00 83.88 96 LEU A C 1
ATOM 653 O O . LEU A 1 96 ? 16.484 0.683 -31.532 1.00 83.88 96 LEU A O 1
ATOM 657 N N . ALA A 1 97 ? 16.085 2.179 -29.897 1.00 81.50 97 ALA A N 1
ATOM 658 C CA . ALA A 1 97 ? 16.671 3.306 -30.615 1.00 81.50 97 ALA A CA 1
ATOM 659 C C . ALA A 1 97 ? 18.164 3.075 -30.897 1.00 81.50 97 ALA A C 1
ATOM 661 O O . ALA A 1 97 ? 18.605 3.278 -32.025 1.00 81.50 97 ALA A O 1
ATOM 662 N N . PHE A 1 98 ? 18.931 2.573 -29.923 1.00 77.75 98 PHE A N 1
ATOM 663 C CA . PHE A 1 98 ? 20.344 2.234 -30.128 1.00 77.75 98 PHE A CA 1
ATOM 664 C C . PHE A 1 98 ? 20.547 1.067 -31.101 1.00 77.75 98 PHE A C 1
ATOM 666 O O . PHE A 1 98 ? 21.456 1.124 -31.924 1.00 77.75 98 PHE A O 1
ATOM 673 N N . ALA A 1 99 ? 19.698 0.037 -31.059 1.00 77.69 99 ALA A N 1
ATOM 674 C CA . ALA A 1 99 ? 19.775 -1.092 -31.989 1.00 77.69 99 ALA A CA 1
ATOM 675 C C . ALA A 1 99 ? 19.442 -0.699 -33.443 1.00 77.69 99 ALA A C 1
ATOM 677 O O . ALA A 1 99 ? 19.957 -1.307 -34.380 1.00 77.69 99 ALA A O 1
ATOM 678 N N . GLY A 1 100 ? 18.592 0.316 -33.640 1.00 67.31 100 GLY A N 1
ATOM 679 C CA . GLY A 1 100 ? 18.235 0.850 -34.958 1.00 67.31 100 GLY A CA 1
ATOM 680 C C . GLY A 1 100 ? 19.257 1.827 -35.552 1.00 67.31 100 GLY A C 1
ATOM 681 O O . GLY A 1 100 ? 19.234 2.077 -36.758 1.00 67.31 100 GLY A O 1
ATOM 682 N N . VAL A 1 101 ? 20.170 2.370 -34.741 1.00 62.03 101 VAL A N 1
ATOM 683 C CA . VAL A 1 101 ? 21.258 3.236 -35.212 1.00 62.03 101 VAL A CA 1
ATOM 684 C C . VAL A 1 101 ? 22.423 2.351 -35.649 1.00 62.03 101 VAL A C 1
ATOM 686 O O . VAL A 1 101 ? 23.256 1.936 -34.847 1.00 62.03 101 VAL A O 1
ATOM 689 N N . GLY A 1 102 ? 22.493 2.054 -36.949 1.00 51.62 102 GLY A N 1
ATOM 690 C CA . GLY A 1 102 ? 23.676 1.437 -37.543 1.00 51.62 102 GLY A CA 1
ATOM 691 C C . GLY A 1 102 ? 24.895 2.327 -37.302 1.00 51.62 102 GLY A C 1
ATOM 692 O O . GLY A 1 102 ? 24.982 3.420 -37.859 1.00 51.62 102 GLY A O 1
ATOM 693 N N . VAL A 1 103 ? 25.824 1.879 -36.457 1.00 60.75 103 VAL A N 1
ATOM 694 C CA . VAL A 1 103 ? 27.093 2.581 -36.234 1.00 60.75 103 VAL A CA 1
ATOM 695 C C . VAL A 1 103 ? 27.854 2.567 -37.564 1.00 60.75 103 VAL A C 1
ATOM 697 O O . VAL A 1 103 ? 28.158 1.476 -38.056 1.00 60.75 103 VAL A O 1
ATOM 700 N N . PRO A 1 104 ? 28.152 3.722 -38.190 1.00 54.47 104 PRO A N 1
ATOM 701 C CA . PRO A 1 104 ? 28.971 3.727 -39.390 1.00 54.47 104 PRO A CA 1
ATOM 702 C C . PRO A 1 104 ? 30.332 3.126 -39.035 1.00 54.47 104 PRO A C 1
ATOM 704 O O . PRO A 1 104 ? 31.011 3.601 -38.122 1.00 54.47 104 PRO A O 1
ATOM 707 N N . ALA A 1 105 ? 30.706 2.051 -39.731 1.00 58.25 105 ALA A N 1
ATOM 708 C CA . ALA A 1 105 ? 32.028 1.463 -39.605 1.00 58.25 105 ALA A CA 1
ATOM 709 C C . ALA A 1 105 ? 33.056 2.555 -39.921 1.00 58.25 105 ALA A C 1
ATOM 711 O O . ALA A 1 105 ? 33.110 3.059 -41.043 1.00 58.25 105 ALA A O 1
ATOM 712 N N . VAL A 1 106 ? 33.837 2.956 -38.916 1.00 60.69 106 VAL A N 1
ATOM 713 C CA . VAL A 1 106 ? 34.968 3.860 -39.121 1.00 60.69 106 VAL A CA 1
ATOM 714 C C . VAL A 1 106 ? 35.930 3.123 -40.055 1.00 60.69 106 VAL A C 1
ATOM 716 O O . VAL A 1 106 ? 36.369 2.028 -39.689 1.00 60.69 106 VAL A O 1
ATOM 719 N N . PRO A 1 107 ? 36.231 3.642 -41.260 1.00 52.28 107 PRO A N 1
ATOM 720 C CA . PRO A 1 107 ? 37.188 2.98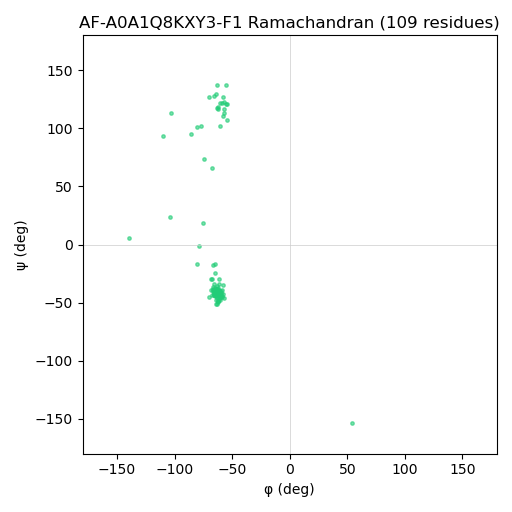8 -42.134 1.00 52.28 107 PRO A CA 1
ATOM 721 C C . PRO A 1 107 ? 38.517 2.910 -41.385 1.00 52.28 107 PRO A C 1
ATOM 723 O O . PRO A 1 107 ? 39.044 3.925 -40.924 1.00 52.28 107 PRO A O 1
ATOM 726 N N . ALA A 1 108 ? 39.022 1.689 -41.212 1.00 58.09 108 ALA A N 1
ATOM 727 C CA . ALA A 1 108 ? 40.362 1.462 -40.705 1.00 58.09 108 ALA A CA 1
ATOM 728 C C . ALA A 1 108 ? 41.323 2.115 -41.701 1.00 58.09 108 ALA A C 1
ATOM 730 O O . ALA A 1 108 ? 41.520 1.597 -42.797 1.00 58.09 108 ALA A O 1
ATOM 731 N N . GLY A 1 109 ? 41.835 3.295 -41.348 1.00 52.16 109 GLY A N 1
ATOM 732 C CA . GLY A 1 109 ?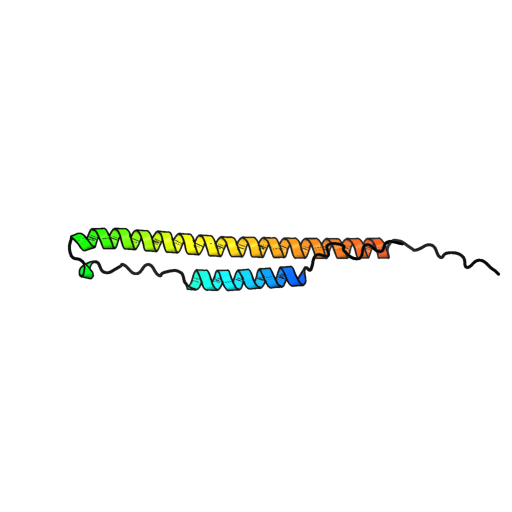 42.830 3.995 -42.147 1.00 52.16 109 GLY A CA 1
ATOM 733 C C . GLY A 1 109 ? 44.011 3.068 -42.401 1.00 52.16 109 GLY A C 1
ATOM 734 O O . GLY A 1 109 ? 44.609 2.546 -41.456 1.00 52.16 109 GLY A O 1
ATOM 735 N N . GLU A 1 110 ? 44.284 2.831 -43.680 1.00 47.91 110 GLU A N 1
ATOM 736 C CA . GLU A 1 110 ? 45.458 2.115 -44.157 1.00 47.91 110 GLU A CA 1
ATOM 737 C C . GLU A 1 110 ? 46.726 2.794 -43.620 1.00 47.91 110 GLU A C 1
ATOM 739 O O . GLU A 1 110 ? 46.812 4.022 -43.536 1.00 47.91 110 GLU A O 1
ATOM 744 N N . ARG A 1 111 ? 47.668 1.956 -43.187 1.00 47.41 111 ARG A N 1
ATOM 745 C CA . ARG A 1 111 ? 49.011 2.354 -42.762 1.00 47.41 111 ARG A CA 1
ATOM 746 C C . ARG A 1 111 ? 49.875 2.726 -43.954 1.00 47.41 111 ARG A C 1
ATOM 748 O O . ARG A 1 111 ? 49.736 2.046 -44.993 1.00 47.41 111 ARG A O 1
#

Secondary structure (DSSP, 8-state):
-----------HHHHHHHHHHHHHHHHHHHHTPPP-PPPPGGGTHHHHHHHHHHHHHHHHHHHHHHHHHHHHHHHHHHHHHHHHHHHHHHHHHHHHHHHHS----------

pLDDT: mean 76.69, std 16.66, range [35.72, 96.88]